Protein AF-A0A352DZ35-F1 (afdb_monomer_lite)

pLDDT: mean 76.2, std 9.81, range [49.62, 91.69]

Secondary structure (DSSP, 8-state):
-EEE--SS-EEEEEESTTGGGGHHHHHHHHHHH-SSSEEEEEE---STTSS-EEE-HHHHHHHHHHHHHHHHHHTPPPPS--HHHHTSTTTEEE----HHHHHHHHHHHHHHHHHHHHTT-

Structure (mmCIF, N/CA/C/O backbone):
data_AF-A0A352DZ35-F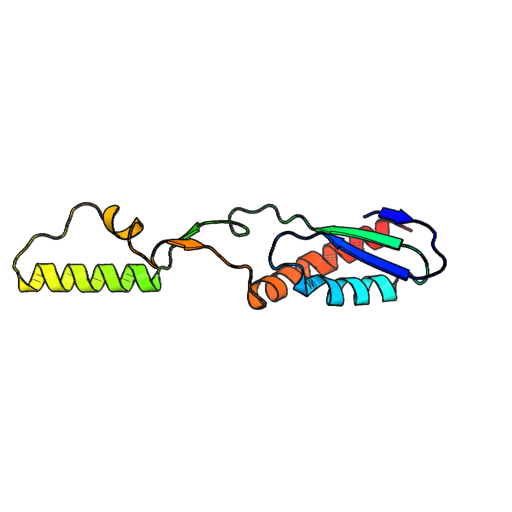1
#
_entry.id   AF-A0A352DZ35-F1
#
loop_
_atom_site.group_PDB
_atom_site.id
_atom_site.type_symbol
_atom_site.label_atom_id
_atom_site.label_alt_id
_atom_site.label_comp_id
_atom_site.label_asym_id
_atom_site.lab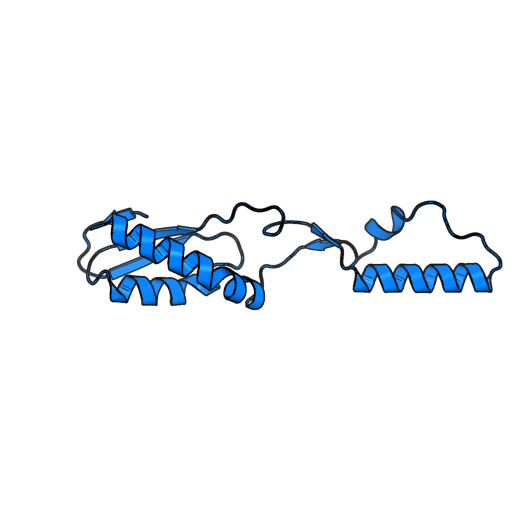el_entity_id
_atom_site.label_seq_id
_atom_site.pdbx_PDB_ins_code
_atom_site.Cartn_x
_atom_site.Cartn_y
_atom_site.Cartn_z
_atom_site.occupancy
_atom_site.B_iso_or_equiv
_atom_site.auth_seq_id
_atom_site.auth_comp_id
_atom_site.auth_asym_id
_atom_site.auth_atom_id
_atom_site.pdbx_PDB_model_num
ATOM 1 N N . LEU A 1 1 ? 7.110 9.343 -20.395 1.00 62.62 1 LEU A N 1
ATOM 2 C CA . LEU A 1 1 ? 8.462 8.743 -20.317 1.00 62.62 1 LEU A CA 1
ATOM 3 C C . LEU A 1 1 ? 9.394 9.600 -21.167 1.00 62.62 1 LEU A C 1
ATOM 5 O O . LEU A 1 1 ? 8.959 10.049 -22.219 1.00 62.62 1 LEU A O 1
ATOM 9 N N . ARG A 1 2 ? 10.603 9.927 -20.701 1.00 62.97 2 ARG A N 1
ATOM 10 C CA . ARG A 1 2 ? 11.572 10.712 -21.491 1.00 62.97 2 ARG A CA 1
ATOM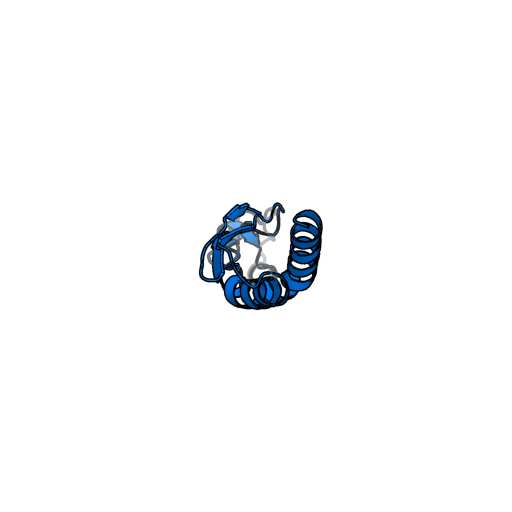 11 C C . ARG A 1 2 ? 12.831 9.886 -21.700 1.00 62.97 2 ARG A C 1
ATOM 13 O O . ARG A 1 2 ? 13.387 9.400 -20.721 1.00 62.97 2 ARG A O 1
ATOM 20 N N . CYS A 1 3 ? 13.264 9.748 -22.950 1.00 58.44 3 CYS A N 1
ATOM 21 C CA . CYS A 1 3 ? 14.505 9.075 -23.316 1.00 58.44 3 CYS A CA 1
ATOM 22 C C . CYS A 1 3 ? 15.460 10.099 -23.946 1.00 58.44 3 CYS A C 1
ATOM 24 O O . CYS A 1 3 ? 15.072 10.794 -24.882 1.00 58.44 3 CYS A O 1
ATOM 26 N N . VAL A 1 4 ? 16.684 10.230 -23.432 1.00 68.88 4 VAL A N 1
ATOM 27 C CA . VAL A 1 4 ? 17.735 11.067 -24.045 1.00 68.88 4 VAL A CA 1
ATOM 28 C C . VAL A 1 4 ? 18.951 10.220 -24.398 1.00 68.88 4 VAL A C 1
ATOM 30 O O . VAL A 1 4 ? 19.348 9.343 -23.634 1.00 68.88 4 VAL A O 1
ATOM 33 N N . ASN A 1 5 ? 19.541 10.461 -25.569 1.00 61.47 5 ASN A N 1
ATOM 34 C CA . ASN A 1 5 ? 20.637 9.654 -26.099 1.00 61.47 5 ASN A CA 1
ATOM 35 C C . ASN A 1 5 ? 21.901 9.825 -25.238 1.00 61.47 5 ASN A C 1
ATOM 37 O O . ASN A 1 5 ? 22.493 10.899 -25.182 1.00 61.47 5 ASN A O 1
ATOM 41 N N . ASN A 1 6 ? 22.287 8.768 -24.529 1.00 59.62 6 ASN A N 1
ATOM 42 C CA . ASN A 1 6 ? 23.417 8.755 -23.611 1.00 59.62 6 ASN A CA 1
ATOM 43 C C . ASN A 1 6 ? 24.209 7.459 -23.802 1.00 59.62 6 ASN A C 1
ATOM 45 O O . ASN A 1 6 ? 23.639 6.405 -24.088 1.00 59.62 6 ASN A O 1
ATOM 49 N N . ARG A 1 7 ? 25.532 7.522 -23.623 1.00 61.72 7 ARG A N 1
ATOM 50 C CA . ARG A 1 7 ? 26.448 6.398 -23.897 1.00 61.72 7 ARG A CA 1
ATOM 51 C C . ARG A 1 7 ? 26.167 5.160 -23.031 1.00 61.72 7 ARG A C 1
ATOM 53 O O . ARG A 1 7 ? 26.436 4.046 -23.472 1.00 61.72 7 ARG A O 1
ATOM 60 N N . PHE A 1 8 ? 25.613 5.355 -21.835 1.00 64.25 8 PHE A N 1
ATOM 61 C CA . PHE A 1 8 ? 25.263 4.306 -20.873 1.00 64.25 8 PHE A CA 1
ATOM 62 C C . PHE A 1 8 ? 23.773 4.380 -20.526 1.00 64.25 8 PHE A C 1
ATOM 64 O O . PHE A 1 8 ? 23.214 5.480 -20.509 1.00 64.25 8 PHE A O 1
ATOM 71 N N . LEU A 1 9 ? 23.145 3.229 -20.245 1.00 71.25 9 LEU A N 1
ATOM 72 C CA . LEU A 1 9 ? 21.761 3.186 -19.774 1.00 71.25 9 LEU A CA 1
ATOM 73 C C . LEU A 1 9 ? 21.685 3.800 -18.371 1.00 71.25 9 LEU A C 1
ATOM 75 O O . LEU A 1 9 ? 22.298 3.279 -17.443 1.00 71.25 9 LEU A O 1
ATOM 79 N N . LYS A 1 10 ? 20.950 4.902 -18.220 1.00 76.19 10 LYS A N 1
ATOM 80 C CA . LYS A 1 10 ? 20.596 5.460 -16.909 1.00 76.19 10 LYS A CA 1
ATOM 81 C C . LYS A 1 10 ? 19.087 5.401 -16.746 1.00 76.19 10 LYS A C 1
ATOM 83 O O . LYS A 1 10 ? 18.377 6.016 -17.535 1.00 76.19 10 LYS A O 1
ATOM 88 N N . PHE A 1 11 ? 18.605 4.683 -15.742 1.00 78.56 11 PHE A N 1
ATOM 89 C CA . PHE A 1 11 ? 17.194 4.675 -15.378 1.00 78.56 11 PHE A CA 1
ATOM 90 C C . PHE A 1 11 ? 17.000 5.488 -14.100 1.00 78.56 11 PHE A C 1
ATOM 92 O O . PHE A 1 11 ? 17.821 5.413 -13.191 1.00 78.56 11 PHE A O 1
ATOM 99 N N . ALA A 1 12 ? 15.953 6.304 -14.064 1.00 77.19 12 ALA A N 1
ATOM 100 C CA . ALA A 1 12 ? 15.536 7.000 -12.856 1.00 77.19 12 ALA A CA 1
ATOM 101 C C . ALA A 1 12 ? 14.014 6.933 -12.754 1.00 77.19 12 ALA A C 1
ATOM 103 O O . ALA A 1 12 ? 13.312 7.409 -13.660 1.00 77.19 12 ALA A O 1
ATOM 104 N N . LEU A 1 13 ? 13.520 6.366 -11.653 1.00 80.50 13 LEU A N 1
ATOM 105 C CA . LEU A 1 13 ? 12.100 6.332 -11.338 1.00 80.50 13 LEU A CA 1
ATOM 106 C C . LEU A 1 13 ? 11.771 7.420 -10.314 1.00 80.50 13 LEU A C 1
ATOM 108 O O . LEU A 1 13 ? 12.247 7.408 -9.185 1.00 80.50 13 LEU A O 1
ATOM 112 N N . ARG A 1 14 ? 10.892 8.349 -10.687 1.00 78.62 14 ARG A N 1
ATOM 113 C CA . ARG A 1 14 ? 10.208 9.213 -9.722 1.00 78.62 14 ARG A CA 1
ATOM 114 C C . ARG A 1 14 ? 8.853 8.612 -9.401 1.00 78.62 14 ARG A C 1
ATOM 116 O O . ARG A 1 14 ? 7.977 8.599 -10.260 1.00 78.62 14 ARG A O 1
ATOM 123 N N . ALA A 1 15 ? 8.679 8.146 -8.174 1.00 74.31 15 ALA A N 1
ATOM 124 C CA . ALA A 1 15 ? 7.406 7.652 -7.670 1.00 74.31 15 ALA A CA 1
ATOM 125 C C . ALA A 1 15 ? 7.084 8.301 -6.316 1.00 74.31 15 ALA A C 1
ATOM 127 O O . ALA A 1 15 ? 7.991 8.753 -5.618 1.00 74.31 15 ALA A O 1
ATOM 128 N N . ARG A 1 16 ? 5.797 8.366 -5.953 1.00 67.44 16 ARG A N 1
ATOM 129 C CA . ARG A 1 16 ? 5.372 8.749 -4.593 1.00 67.44 16 ARG A CA 1
ATOM 130 C C . ARG A 1 16 ? 5.808 7.696 -3.561 1.00 67.44 16 ARG A C 1
ATOM 132 O O . ARG A 1 16 ? 6.086 6.552 -3.930 1.00 67.44 16 ARG A O 1
ATOM 139 N N . ASP A 1 17 ? 5.861 8.105 -2.291 1.00 60.75 17 ASP A N 1
ATOM 140 C CA . ASP A 1 17 ? 6.401 7.317 -1.175 1.00 60.75 17 ASP A CA 1
ATOM 141 C C . ASP A 1 17 ? 5.930 5.853 -1.174 1.00 60.75 17 ASP A C 1
ATOM 143 O O . ASP A 1 17 ? 4.743 5.553 -1.284 1.00 60.75 17 ASP A O 1
ATOM 147 N N . GLY A 1 18 ? 6.905 4.942 -1.085 1.00 65.25 18 GLY A N 1
ATOM 148 C CA . GLY A 1 18 ? 6.738 3.484 -1.027 1.00 65.25 18 GLY A CA 1
ATOM 149 C C . GLY A 1 18 ? 6.661 2.738 -2.368 1.00 65.25 18 GLY A C 1
ATOM 150 O O . GLY A 1 18 ? 6.850 1.524 -2.390 1.00 65.25 18 GLY A O 1
ATOM 151 N N . PHE A 1 19 ? 6.528 3.423 -3.510 1.00 73.06 19 PHE A N 1
ATOM 152 C CA . PHE A 1 19 ? 6.678 2.786 -4.833 1.00 73.06 19 PHE A CA 1
ATOM 153 C C . PHE A 1 19 ? 8.124 2.747 -5.350 1.00 73.06 19 PHE A C 1
ATOM 155 O O . PHE A 1 19 ? 8.384 2.140 -6.389 1.00 73.06 19 PHE A O 1
ATOM 162 N N . ALA A 1 20 ? 9.080 3.331 -4.620 1.00 74.81 20 ALA A N 1
ATOM 163 C CA . ALA A 1 20 ? 10.508 3.259 -4.947 1.00 74.81 20 ALA A CA 1
ATOM 164 C C . ALA A 1 20 ? 11.025 1.807 -5.025 1.00 74.81 20 ALA A C 1
ATOM 166 O O . ALA A 1 20 ? 11.918 1.506 -5.808 1.00 74.81 20 ALA A O 1
ATOM 167 N N . VAL A 1 21 ? 10.399 0.871 -4.299 1.00 79.25 21 VAL A N 1
ATOM 168 C CA . VAL A 1 21 ? 10.712 -0.570 -4.370 1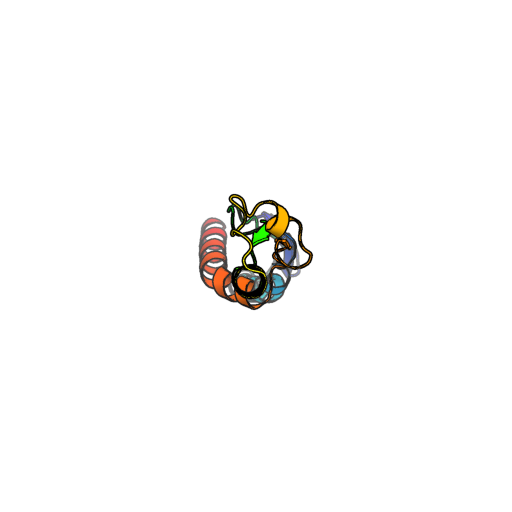.00 79.25 21 VAL A CA 1
ATOM 169 C C . VAL A 1 21 ? 10.513 -1.142 -5.785 1.00 79.25 21 VAL A C 1
ATOM 171 O O . VAL A 1 21 ? 11.163 -2.117 -6.162 1.00 79.25 21 VAL A O 1
ATOM 174 N N . LEU A 1 22 ? 9.653 -0.528 -6.606 1.00 81.50 22 LEU A N 1
ATOM 175 C CA . LEU A 1 22 ? 9.442 -0.940 -7.994 1.00 81.50 22 LEU A CA 1
ATOM 176 C C . LEU A 1 22 ? 10.546 -0.466 -8.947 1.00 81.50 22 LEU A C 1
ATOM 178 O O . LEU A 1 22 ? 10.578 -0.934 -10.084 1.00 81.50 22 LEU A O 1
ATOM 182 N N . GLU A 1 23 ? 11.456 0.413 -8.514 1.00 82.94 23 GLU A N 1
ATOM 183 C CA . GLU A 1 23 ? 12.512 0.978 -9.364 1.00 82.94 23 GLU A CA 1
ATOM 184 C C . GLU A 1 23 ? 13.404 -0.109 -9.963 1.00 82.94 23 GLU A C 1
ATOM 186 O O . GLU A 1 23 ? 13.529 -0.186 -11.183 1.00 82.94 23 GLU A O 1
ATOM 191 N N . ALA A 1 24 ? 13.923 -1.022 -9.137 1.00 83.25 24 ALA A N 1
ATOM 192 C CA . ALA A 1 24 ? 14.782 -2.112 -9.601 1.00 83.25 24 ALA A CA 1
ATOM 193 C C . ALA A 1 24 ? 14.065 -3.049 -10.594 1.00 83.25 24 ALA A C 1
ATOM 195 O O . ALA A 1 24 ? 14.659 -3.527 -11.564 1.00 83.25 24 ALA A O 1
ATOM 196 N N . ARG A 1 25 ? 12.764 -3.299 -10.383 1.00 85.69 25 ARG A N 1
ATOM 197 C CA . ARG A 1 25 ? 11.957 -4.132 -11.289 1.00 85.69 25 ARG A CA 1
ATOM 198 C C . ARG A 1 25 ? 11.685 -3.414 -12.611 1.00 85.69 25 ARG A C 1
ATOM 200 O O . ARG A 1 25 ? 11.783 -4.029 -13.671 1.00 85.69 25 ARG A O 1
ATOM 207 N N . ALA A 1 26 ? 11.368 -2.121 -12.563 1.00 84.31 26 ALA A N 1
ATOM 208 C CA . ALA A 1 26 ? 11.153 -1.296 -13.747 1.00 84.31 26 ALA A CA 1
ATOM 209 C C . ALA A 1 26 ? 12.440 -1.148 -14.570 1.00 84.31 26 ALA A C 1
ATOM 211 O O . ALA A 1 26 ? 12.401 -1.304 -15.791 1.00 84.31 26 ALA A O 1
ATOM 212 N N . GLU A 1 27 ? 13.585 -0.953 -13.915 1.00 84.44 27 GLU A N 1
ATOM 213 C CA . GLU A 1 27 ? 14.892 -0.903 -14.569 1.00 84.44 27 GLU A CA 1
ATOM 214 C C . GLU A 1 27 ? 15.189 -2.194 -15.340 1.00 84.44 27 GLU A C 1
ATOM 216 O O . GLU A 1 27 ? 15.618 -2.135 -16.494 1.00 84.44 27 GLU A O 1
ATOM 221 N N . ALA A 1 28 ? 14.914 -3.363 -14.749 1.00 84.81 28 ALA A N 1
ATOM 222 C CA . ALA A 1 28 ? 15.130 -4.651 -15.406 1.00 84.81 28 ALA A CA 1
ATOM 223 C C . ALA A 1 28 ? 14.312 -4.790 -16.705 1.00 84.81 28 ALA A C 1
ATOM 225 O O . ALA A 1 28 ? 14.839 -5.247 -17.722 1.00 84.81 28 ALA A O 1
ATOM 226 N N . VAL A 1 29 ? 13.051 -4.343 -16.696 1.00 84.25 29 VAL A N 1
ATOM 227 C CA . VAL A 1 29 ? 12.183 -4.337 -17.887 1.00 84.25 29 VAL A CA 1
ATOM 228 C C . VAL A 1 29 ? 12.713 -3.367 -18.945 1.00 84.25 29 VAL A C 1
ATOM 230 O O . VAL A 1 29 ? 12.839 -3.737 -20.114 1.00 84.25 29 VAL A O 1
ATOM 233 N N . VAL A 1 30 ? 13.081 -2.145 -18.543 1.00 82.88 30 VAL A N 1
ATOM 234 C CA . VAL A 1 30 ? 13.616 -1.125 -19.459 1.00 82.88 30 VAL A CA 1
ATOM 235 C C . VAL A 1 30 ? 14.928 -1.584 -20.084 1.00 82.88 30 VAL A C 1
ATOM 237 O O . VAL A 1 30 ? 15.092 -1.463 -21.294 1.00 82.88 30 VAL A O 1
ATOM 240 N N . ARG A 1 31 ? 15.840 -2.178 -19.309 1.00 81.69 31 ARG A N 1
ATOM 241 C CA . ARG A 1 31 ? 17.123 -2.703 -19.798 1.00 81.69 31 ARG A CA 1
ATOM 242 C C . ARG A 1 31 ? 16.957 -3.834 -20.818 1.00 81.69 31 ARG A C 1
ATOM 244 O O . ARG A 1 31 ? 17.834 -4.025 -21.660 1.00 81.69 31 ARG A O 1
ATOM 251 N N . GLY A 1 32 ? 15.841 -4.564 -20.770 1.00 79.75 32 GLY A N 1
ATOM 252 C CA . GLY A 1 32 ? 15.487 -5.561 -21.781 1.00 79.75 32 GLY A CA 1
ATOM 253 C C . GLY A 1 32 ? 15.185 -4.963 -23.161 1.00 79.75 32 GLY A C 1
ATOM 254 O O . GLY A 1 32 ? 15.443 -5.617 -24.168 1.00 79.75 32 GLY A O 1
ATOM 255 N N . ARG A 1 33 ? 14.684 -3.721 -23.221 1.00 76.19 33 ARG A N 1
ATOM 256 C CA . ARG A 1 33 ? 14.269 -3.040 -24.463 1.00 76.19 33 ARG A CA 1
ATOM 257 C C . ARG A 1 33 ? 15.248 -1.941 -24.902 1.00 76.19 33 ARG A C 1
ATOM 259 O O . ARG A 1 33 ? 15.581 -1.845 -26.077 1.00 76.19 33 ARG A O 1
ATOM 266 N N . VAL A 1 34 ? 15.766 -1.143 -23.969 1.00 75.81 34 VAL A N 1
ATOM 267 C CA . VAL A 1 34 ? 16.642 0.009 -24.228 1.00 75.81 34 VAL A CA 1
ATOM 268 C C . VAL A 1 34 ? 18.070 -0.320 -23.799 1.00 75.81 34 VAL A C 1
ATOM 270 O O . VAL A 1 34 ? 18.368 -0.448 -22.615 1.00 75.81 34 VAL A O 1
ATOM 273 N N . ARG A 1 35 ? 18.990 -0.438 -24.764 1.00 69.44 35 ARG A N 1
ATOM 274 C CA . ARG A 1 35 ? 20.406 -0.764 -24.486 1.00 69.44 35 ARG A CA 1
ATOM 275 C C . ARG A 1 35 ? 21.286 0.455 -24.192 1.00 69.44 35 ARG A C 1
ATOM 277 O O . ARG A 1 35 ? 22.362 0.294 -23.620 1.00 69.44 35 ARG A O 1
ATOM 284 N N . ARG A 1 36 ? 20.885 1.651 -24.631 1.00 68.69 36 ARG A N 1
ATOM 285 C CA . ARG A 1 36 ? 21.661 2.904 -24.543 1.00 68.69 36 ARG A CA 1
ATOM 286 C C . ARG A 1 36 ? 20.691 4.078 -24.399 1.00 68.69 36 ARG A C 1
ATOM 288 O O . ARG A 1 36 ? 19.657 4.069 -25.056 1.00 68.69 36 ARG A O 1
ATOM 295 N N . GLY A 1 37 ? 21.012 5.064 -23.562 1.00 74.38 37 GLY A N 1
ATOM 296 C CA . GLY A 1 37 ? 20.141 6.217 -23.299 1.00 74.38 37 GLY A CA 1
ATOM 297 C C . GLY A 1 37 ? 19.851 6.457 -21.819 1.00 74.38 37 GLY A C 1
ATOM 298 O O . GLY A 1 37 ? 20.084 5.607 -20.973 1.00 74.38 37 GLY A O 1
ATOM 299 N N . SER A 1 38 ? 19.338 7.629 -21.471 1.00 74.38 38 SER A N 1
ATOM 300 C CA . SER A 1 38 ? 18.799 7.896 -20.138 1.00 74.38 38 SER A CA 1
ATOM 301 C C . SER A 1 38 ? 17.280 7.892 -20.210 1.00 74.38 38 SER A C 1
ATOM 303 O O . SER A 1 38 ? 16.711 8.729 -20.906 1.00 74.38 38 SER A O 1
ATOM 305 N N . VAL A 1 39 ? 16.640 6.986 -19.472 1.00 79.00 39 VAL A N 1
ATOM 306 C CA . VAL A 1 39 ? 15.186 6.862 -19.356 1.00 79.00 39 VAL A CA 1
ATOM 307 C C . VAL A 1 39 ? 14.740 7.436 -18.016 1.00 79.00 39 VAL A C 1
ATOM 309 O O . VAL A 1 39 ? 15.094 6.927 -16.955 1.00 79.00 39 VAL A O 1
ATOM 312 N N . GLN A 1 40 ? 13.947 8.501 -18.071 1.00 79.62 40 GLN A N 1
ATOM 313 C CA . GLN A 1 40 ? 13.251 9.047 -16.911 1.00 79.62 40 GLN A CA 1
ATOM 314 C C . GLN A 1 40 ? 11.783 8.625 -16.949 1.00 79.62 40 GLN A C 1
ATOM 316 O O . GLN A 1 40 ? 11.051 8.933 -17.903 1.00 79.62 40 GLN A O 1
ATOM 321 N N . MET A 1 41 ? 11.360 7.933 -15.893 1.00 81.06 41 MET A N 1
ATOM 322 C CA . MET A 1 41 ? 9.984 7.510 -15.675 1.00 81.06 41 MET A CA 1
ATOM 323 C C . MET A 1 41 ? 9.423 8.237 -14.456 1.00 81.06 41 MET A C 1
ATOM 325 O O . MET A 1 41 ? 10.018 8.212 -13.383 1.00 81.06 41 MET A O 1
ATOM 329 N N . THR A 1 42 ? 8.260 8.856 -14.621 1.00 80.94 42 THR A N 1
ATOM 330 C CA . THR A 1 42 ? 7.460 9.350 -13.500 1.00 80.94 42 THR A CA 1
ATOM 331 C C . THR A 1 42 ? 6.254 8.436 -13.368 1.00 80.94 42 THR A C 1
ATOM 333 O O . THR A 1 42 ? 5.553 8.204 -14.353 1.00 80.94 42 THR A O 1
ATOM 336 N N . LEU A 1 43 ? 6.048 7.890 -12.176 1.00 77.12 43 LEU A N 1
ATOM 337 C CA . LEU A 1 43 ? 4.951 7.000 -11.845 1.00 77.12 43 LEU A CA 1
ATOM 338 C C . LEU A 1 43 ? 4.021 7.717 -10.870 1.00 77.12 43 LEU A C 1
ATOM 340 O O . LEU A 1 43 ? 4.346 7.927 -9.701 1.00 77.12 43 LEU A O 1
ATOM 344 N N . GLU A 1 44 ? 2.861 8.099 -11.386 1.00 72.38 44 GLU A N 1
ATOM 345 C CA . GLU A 1 44 ? 1.799 8.742 -10.627 1.00 72.38 44 GLU A CA 1
ATOM 346 C C . GLU A 1 44 ? 0.631 7.771 -10.509 1.00 72.38 44 GLU A C 1
ATOM 348 O O . GLU A 1 44 ? 0.065 7.326 -11.505 1.00 72.38 44 GLU A O 1
ATOM 353 N N . PHE A 1 45 ? 0.283 7.430 -9.273 1.00 68.94 45 PHE A N 1
ATOM 354 C CA . PHE A 1 45 ? -0.924 6.679 -8.975 1.00 68.94 45 PHE A CA 1
ATOM 355 C C . PHE A 1 45 ? -2.014 7.650 -8.532 1.00 68.94 45 PHE A C 1
ATOM 357 O O . PHE A 1 45 ? -1.898 8.299 -7.492 1.00 68.94 45 PHE A O 1
ATOM 364 N N . THR A 1 46 ? -3.083 7.737 -9.316 1.00 61.66 46 THR A N 1
ATOM 365 C CA . THR A 1 46 ? -4.270 8.530 -8.991 1.00 61.66 46 THR A CA 1
ATOM 366 C C . THR A 1 46 ? -5.374 7.580 -8.532 1.00 61.66 46 THR A C 1
ATOM 368 O O . THR A 1 46 ? -5.914 6.812 -9.323 1.00 61.66 46 THR A O 1
ATOM 371 N N . GLY A 1 47 ? -5.688 7.587 -7.237 1.00 57.56 47 GLY A N 1
ATOM 372 C CA . GLY A 1 47 ? -6.758 6.774 -6.661 1.00 57.56 47 GLY A CA 1
ATOM 373 C C . GLY A 1 47 ? -6.952 7.070 -5.175 1.00 57.56 47 GLY A C 1
ATOM 374 O O . GLY A 1 47 ? -5.987 7.363 -4.470 1.00 57.56 47 GLY A O 1
ATOM 375 N N . ALA A 1 48 ? -8.194 6.982 -4.691 1.00 49.62 48 ALA A N 1
ATOM 376 C CA . ALA A 1 48 ? -8.537 7.234 -3.285 1.00 49.62 48 ALA A CA 1
ATOM 377 C C . ALA A 1 48 ? -7.806 6.294 -2.300 1.00 49.62 48 ALA A C 1
ATOM 379 O O . ALA A 1 48 ? -7.645 6.624 -1.131 1.00 49.62 48 ALA A O 1
ATOM 380 N N . ASP A 1 49 ? -7.322 5.146 -2.785 1.00 53.84 49 ASP A N 1
ATOM 381 C CA . ASP A 1 49 ? -6.722 4.079 -1.976 1.00 53.84 49 ASP A CA 1
ATOM 382 C C . ASP A 1 49 ? -5.180 4.158 -1.870 1.00 53.84 49 ASP A C 1
ATOM 384 O O . ASP A 1 49 ? -4.540 3.300 -1.258 1.00 53.84 49 ASP A O 1
ATOM 388 N N . VAL A 1 50 ? -4.568 5.179 -2.484 1.00 54.03 50 VAL A N 1
ATOM 389 C CA . VAL A 1 50 ? -3.102 5.297 -2.637 1.00 54.03 50 VAL A CA 1
ATOM 390 C C . VAL A 1 50 ? -2.484 6.312 -1.666 1.00 54.03 50 VAL A C 1
ATOM 392 O O . VAL A 1 50 ? -1.289 6.288 -1.404 1.00 54.03 50 VAL A O 1
ATOM 395 N N . ALA A 1 51 ? -3.290 7.202 -1.099 1.00 54.06 51 ALA A N 1
ATOM 396 C CA . ALA A 1 51 ? -2.869 8.135 -0.060 1.00 54.06 51 ALA A CA 1
ATOM 397 C C . ALA A 1 51 ? -4.117 8.536 0.722 1.00 54.06 51 ALA A C 1
ATOM 399 O O . ALA A 1 51 ? -4.723 9.575 0.473 1.00 54.06 51 ALA A O 1
ATOM 400 N N . GLY A 1 52 ? -4.568 7.646 1.597 1.00 57.78 52 GLY A N 1
ATOM 401 C CA . GLY A 1 52 ? -5.792 7.848 2.351 1.00 57.78 52 GLY A CA 1
ATOM 402 C C . GLY A 1 52 ? -5.610 7.364 3.772 1.00 57.78 52 GLY A C 1
ATOM 403 O O . GLY A 1 52 ? -5.154 6.240 3.990 1.00 57.78 52 GLY A O 1
ATOM 404 N N . ARG A 1 53 ? -5.987 8.216 4.730 1.00 58.62 53 ARG A N 1
ATOM 405 C CA . ARG A 1 53 ? -6.351 7.774 6.077 1.00 58.62 53 ARG A CA 1
ATOM 406 C C . ARG A 1 53 ? -7.310 6.599 5.920 1.00 58.62 53 ARG A C 1
ATOM 408 O O . ARG A 1 53 ? -8.391 6.763 5.357 1.00 58.62 53 ARG A O 1
ATOM 415 N N . ARG A 1 54 ? -6.892 5.420 6.365 1.00 71.25 54 ARG A N 1
ATOM 416 C CA . ARG A 1 54 ? -7.729 4.226 6.367 1.00 71.25 54 ARG A CA 1
ATOM 417 C C . ARG A 1 54 ? -8.178 3.965 7.794 1.00 71.25 54 ARG A C 1
ATOM 419 O O . ARG A 1 54 ? -7.428 4.200 8.737 1.00 71.25 54 ARG A O 1
ATOM 426 N N . LEU A 1 55 ? -9.405 3.482 7.934 1.00 72.75 55 LEU A N 1
ATOM 427 C CA . LEU A 1 55 ? -9.875 2.956 9.203 1.00 72.75 55 LEU A CA 1
ATOM 428 C C . LEU A 1 55 ? -9.345 1.535 9.375 1.00 72.75 55 LEU A C 1
ATOM 430 O O . LEU A 1 55 ? -9.544 0.687 8.497 1.00 72.75 55 LEU A O 1
ATOM 434 N N . ASP A 1 56 ? -8.674 1.281 10.492 1.00 81.31 56 ASP A N 1
ATOM 435 C CA . ASP A 1 56 ? -8.392 -0.081 10.920 1.00 81.31 56 ASP A CA 1
ATOM 436 C C . ASP A 1 56 ? -9.687 -0.693 11.468 1.00 81.31 56 ASP A C 1
ATOM 438 O O . ASP A 1 56 ? -10.103 -0.440 12.599 1.00 81.31 56 ASP A O 1
ATOM 442 N N . SER A 1 57 ? -10.366 -1.472 10.626 1.00 80.75 57 SER A N 1
ATOM 443 C CA . SER A 1 57 ? -11.636 -2.113 10.971 1.00 80.75 57 SER A CA 1
ATOM 444 C C . SER A 1 57 ? -11.498 -3.143 12.092 1.00 80.75 57 SER A C 1
ATOM 446 O O . SER A 1 57 ? -12.461 -3.349 12.825 1.00 80.75 57 SER A O 1
ATOM 448 N N . ALA A 1 58 ? -10.331 -3.781 12.237 1.00 82.81 58 ALA A N 1
ATOM 449 C CA . ALA A 1 58 ? -10.099 -4.754 13.299 1.00 82.81 58 ALA A CA 1
ATOM 450 C C . ALA A 1 58 ? -9.959 -4.040 14.647 1.00 82.81 58 ALA A C 1
ATOM 452 O O . ALA A 1 58 ? -10.625 -4.406 15.614 1.00 82.81 58 ALA A O 1
ATOM 453 N N . GLN A 1 59 ? -9.168 -2.965 14.682 1.00 83.31 59 GLN A N 1
ATOM 454 C CA . GLN A 1 59 ? -9.016 -2.138 15.875 1.00 83.31 59 GLN A CA 1
ATOM 455 C C . GLN A 1 59 ? -10.333 -1.444 16.258 1.00 83.31 59 GLN A C 1
ATOM 457 O O . GLN A 1 59 ? -10.693 -1.402 17.433 1.00 83.31 59 GLN A O 1
ATOM 462 N N . LEU A 1 60 ? -11.074 -0.922 15.275 1.00 85.06 60 LEU A N 1
ATOM 463 C CA . LEU A 1 60 ? -12.388 -0.320 15.501 1.00 85.06 60 LEU A CA 1
ATOM 464 C C . LEU A 1 60 ? -13.396 -1.339 16.052 1.00 85.06 60 LEU A C 1
ATOM 466 O O . LEU A 1 60 ? -14.147 -1.007 16.965 1.00 85.06 60 LEU A O 1
ATOM 470 N N . GLY A 1 61 ? -13.390 -2.569 15.528 1.00 85.50 61 GLY A N 1
ATOM 471 C CA . GLY A 1 61 ? -14.218 -3.665 16.031 1.00 85.50 61 GLY A CA 1
ATOM 472 C C . GLY A 1 61 ? -13.918 -3.988 17.493 1.00 85.50 61 GLY A C 1
ATOM 473 O O . GLY A 1 61 ? -14.833 -4.019 18.306 1.00 85.50 61 GLY A O 1
ATOM 474 N N . ALA A 1 62 ? -12.638 -4.097 17.859 1.00 87.75 62 ALA A N 1
ATOM 475 C CA . ALA A 1 62 ? -12.242 -4.331 19.248 1.00 87.75 62 ALA A CA 1
ATOM 476 C C . ALA A 1 62 ? -12.749 -3.231 20.202 1.00 87.75 62 ALA A C 1
ATOM 478 O O . ALA A 1 62 ? -13.266 -3.532 21.275 1.00 87.75 62 ALA A O 1
ATOM 479 N N . TYR A 1 63 ? -12.665 -1.957 19.797 1.00 86.38 63 TYR A N 1
ATOM 480 C CA . TYR A 1 63 ? -13.198 -0.852 20.600 1.00 86.38 63 TYR A CA 1
ATOM 481 C C . TYR A 1 63 ? -14.721 -0.900 20.752 1.00 86.38 63 TYR A C 1
ATOM 483 O O . TYR A 1 63 ? -15.237 -0.583 21.823 1.00 86.38 63 TYR A O 1
ATOM 491 N N . LEU A 1 64 ? -15.439 -1.273 19.692 1.00 87.81 64 LEU A N 1
ATOM 492 C CA . LEU A 1 64 ? -16.891 -1.440 19.726 1.00 87.81 64 LEU A CA 1
ATOM 493 C C . LEU A 1 64 ? -17.304 -2.575 20.669 1.00 87.81 64 LEU A C 1
ATOM 495 O O . LEU A 1 64 ? -18.181 -2.371 21.507 1.00 87.81 64 LEU A O 1
ATOM 499 N N . ASP A 1 65 ? -16.627 -3.719 20.588 1.00 89.62 65 ASP A N 1
ATOM 500 C CA . ASP A 1 65 ? -16.890 -4.882 21.440 1.00 89.62 65 ASP A CA 1
ATOM 501 C C . ASP A 1 65 ? -16.629 -4.568 22.923 1.00 89.62 65 ASP A C 1
ATOM 503 O O . ASP A 1 65 ? -17.401 -4.953 23.808 1.00 89.62 65 ASP A O 1
ATOM 507 N N . ASP A 1 66 ? -15.547 -3.844 23.219 1.00 88.69 66 ASP A N 1
ATOM 508 C CA . ASP A 1 66 ? -15.216 -3.441 24.587 1.00 88.69 66 ASP A CA 1
ATOM 509 C C . ASP A 1 66 ? -16.203 -2.402 25.137 1.00 88.69 66 ASP A C 1
ATOM 511 O O . ASP A 1 66 ? -16.572 -2.459 26.314 1.00 88.69 66 ASP A O 1
ATOM 515 N N . LEU A 1 67 ? -16.683 -1.488 24.290 1.00 87.50 67 LEU A N 1
ATOM 516 C CA . LEU A 1 67 ? -17.707 -0.507 24.645 1.00 87.50 67 LEU A CA 1
ATOM 517 C C . LEU A 1 67 ? -19.050 -1.178 24.950 1.00 87.50 67 LEU A C 1
ATOM 519 O O . LEU A 1 67 ? -19.675 -0.869 25.966 1.00 87.50 67 LEU A O 1
ATOM 523 N N . GLU A 1 68 ? -19.476 -2.123 24.109 1.00 88.81 68 GLU A N 1
ATOM 524 C CA . GLU A 1 68 ? -20.696 -2.900 24.328 1.00 88.81 68 GLU A CA 1
ATOM 525 C C . GLU A 1 68 ? -20.614 -3.688 25.640 1.00 88.81 68 GLU A C 1
ATOM 527 O O . GLU A 1 68 ? -21.522 -3.617 26.475 1.00 88.81 68 GLU A O 1
ATOM 532 N N . ARG A 1 69 ? -19.481 -4.360 25.882 1.00 90.31 69 ARG A N 1
ATOM 533 C CA . ARG A 1 69 ? -19.237 -5.100 27.126 1.00 90.31 69 ARG A CA 1
ATOM 534 C C . ARG A 1 69 ? -19.270 -4.184 28.350 1.00 90.31 69 ARG A C 1
ATOM 536 O O . ARG A 1 69 ? -19.863 -4.549 29.367 1.00 90.31 69 ARG A O 1
ATOM 543 N N . PHE A 1 70 ? -18.665 -3.000 28.267 1.00 88.81 70 PHE A N 1
ATOM 544 C CA . PHE A 1 70 ? -18.656 -2.021 29.354 1.00 88.81 70 PHE A CA 1
ATOM 545 C C . PHE A 1 70 ? -20.066 -1.510 29.679 1.00 88.81 70 PHE A C 1
ATOM 547 O O . PHE A 1 70 ? -20.462 -1.482 30.848 1.00 88.81 70 PHE A O 1
ATOM 554 N N . CYS A 1 71 ? -20.845 -1.153 28.655 1.00 90.06 71 CYS A N 1
ATOM 555 C CA . CYS A 1 71 ? -22.221 -0.696 28.819 1.00 90.06 71 CYS A CA 1
ATOM 556 C C . CYS A 1 71 ? -23.111 -1.788 29.428 1.00 90.06 71 CYS A C 1
ATOM 558 O O . CYS A 1 71 ? -23.813 -1.524 30.408 1.00 90.06 71 CYS A O 1
ATOM 560 N N . ALA A 1 72 ? -23.009 -3.026 28.934 1.00 90.31 72 ALA A N 1
ATOM 561 C CA . ALA A 1 72 ? -23.760 -4.167 29.453 1.00 90.31 72 ALA A CA 1
ATOM 562 C C . ALA A 1 72 ? -23.457 -4.447 30.936 1.00 90.31 72 ALA A C 1
ATOM 564 O O . ALA A 1 72 ? -24.374 -4.649 31.729 1.00 90.31 72 ALA A O 1
ATOM 565 N N . GLN A 1 73 ? -22.183 -4.394 31.341 1.00 91.69 73 GLN A N 1
ATOM 566 C CA . GLN A 1 73 ? -21.776 -4.612 32.737 1.00 91.69 73 GLN A CA 1
ATOM 567 C C . GLN A 1 73 ? -22.272 -3.525 33.696 1.00 91.69 73 GLN A C 1
ATOM 569 O O . GLN A 1 73 ? -22.448 -3.781 34.887 1.00 91.69 73 GLN A O 1
ATOM 574 N N . ARG A 1 74 ? -22.455 -2.299 33.202 1.00 89.12 74 ARG A N 1
ATOM 575 C CA . ARG A 1 74 ? -22.839 -1.136 34.013 1.00 89.12 74 ARG A CA 1
ATOM 576 C C . ARG A 1 74 ? -24.317 -0.770 33.892 1.00 89.12 74 ARG A C 1
ATOM 578 O O . ARG A 1 74 ? -24.743 0.172 34.553 1.00 89.12 74 ARG A O 1
ATOM 585 N N . GLY A 1 75 ? -25.084 -1.489 33.068 1.00 88.06 75 GLY A N 1
ATOM 586 C CA . GLY A 1 75 ? -26.475 -1.148 32.763 1.00 88.06 75 GLY A CA 1
ATOM 587 C C . GLY A 1 75 ? -26.614 0.217 32.081 1.00 88.06 75 GLY A C 1
ATOM 588 O O . GLY A 1 75 ? -27.625 0.893 32.258 1.00 88.06 75 GLY A O 1
ATOM 589 N N . LEU A 1 76 ? -25.582 0.652 31.353 1.00 87.25 76 LEU A N 1
ATOM 590 C CA . LEU A 1 76 ? -25.575 1.921 30.634 1.00 87.25 76 LEU A CA 1
ATOM 591 C C . LEU A 1 76 ? -26.081 1.712 29.201 1.00 87.25 76 LEU A C 1
ATOM 593 O O . LEU A 1 76 ? -25.814 0.668 28.604 1.00 87.25 76 LEU A O 1
ATOM 597 N N . PRO A 1 77 ? -26.779 2.697 28.616 1.00 84.00 77 PRO A N 1
ATOM 598 C CA . PRO A 1 77 ? -27.119 2.651 27.203 1.00 84.00 77 PRO A CA 1
ATOM 599 C C . PRO A 1 77 ? -25.855 2.739 26.334 1.00 84.00 77 PRO A C 1
ATOM 601 O O . PRO A 1 77 ? -24.878 3.400 26.694 1.00 84.00 77 PRO A O 1
ATOM 604 N N . LEU A 1 78 ? -25.884 2.089 25.169 1.00 82.75 78 LEU A N 1
ATOM 605 C CA . LEU A 1 78 ? -24.874 2.291 24.129 1.00 82.75 78 LEU A CA 1
ATOM 606 C C . LEU A 1 78 ? -24.936 3.744 23.621 1.00 82.75 78 LEU A C 1
ATOM 608 O O . LEU A 1 78 ? -26.034 4.294 23.477 1.00 82.75 78 LEU A O 1
ATOM 612 N N . PRO A 1 79 ? -23.791 4.386 23.342 1.00 79.81 79 PRO A N 1
ATOM 613 C CA . PRO A 1 79 ? -23.785 5.728 22.779 1.00 79.81 79 PRO A CA 1
ATOM 614 C C . PRO A 1 79 ? -24.388 5.740 21.368 1.00 79.81 79 PRO A C 1
ATOM 616 O O . PRO A 1 79 ? -24.167 4.834 20.568 1.00 79.81 79 PRO A O 1
ATOM 619 N N . ALA A 1 80 ? -25.147 6.796 21.062 1.00 74.06 80 ALA A N 1
ATOM 620 C CA . ALA A 1 80 ? -25.844 6.955 19.782 1.00 74.06 80 ALA A CA 1
ATOM 621 C C . ALA A 1 80 ? -24.905 7.286 18.608 1.00 74.06 80 ALA A C 1
ATOM 623 O O . ALA A 1 80 ? -25.293 7.131 17.452 1.00 74.06 80 ALA A O 1
ATOM 624 N N . THR A 1 81 ? -23.687 7.748 18.898 1.00 78.81 81 THR A N 1
ATOM 625 C CA . THR A 1 81 ? -22.665 8.039 17.895 1.00 78.81 81 THR A CA 1
ATOM 626 C C . THR A 1 81 ? -21.316 7.464 18.303 1.00 78.81 81 THR A C 1
ATOM 628 O O . THR A 1 81 ? -20.971 7.387 19.483 1.00 78.81 81 THR A O 1
ATOM 631 N N . THR A 1 82 ? -20.539 7.069 17.299 1.00 75.81 82 THR A N 1
ATOM 632 C CA . THR A 1 82 ? -19.210 6.465 17.457 1.00 75.81 82 THR A CA 1
ATOM 633 C C . THR A 1 82 ? -18.086 7.352 16.927 1.00 75.81 82 THR A C 1
ATOM 635 O O . THR A 1 82 ? -16.945 6.909 16.821 1.00 75.81 82 THR A O 1
ATOM 638 N N . ASP A 1 83 ? -18.375 8.628 16.658 1.00 78.19 83 ASP A N 1
ATOM 639 C CA . ASP A 1 83 ? -17.407 9.607 16.144 1.00 78.19 83 ASP A CA 1
ATOM 640 C C . ASP A 1 83 ? -16.182 9.751 17.059 1.00 78.19 83 ASP A C 1
ATOM 642 O O . ASP A 1 83 ? -15.057 9.905 16.587 1.00 78.19 83 ASP A O 1
ATOM 646 N N . ALA A 1 84 ? -16.382 9.624 18.376 1.00 79.38 84 ALA A N 1
ATOM 647 C CA . ALA A 1 84 ? -15.304 9.659 19.361 1.00 79.38 84 ALA A CA 1
ATOM 648 C C . ALA A 1 84 ? -14.291 8.511 19.184 1.00 79.38 84 ALA A C 1
ATOM 650 O O . ALA A 1 84 ? -13.118 8.687 19.511 1.00 79.38 84 ALA A O 1
ATOM 651 N N . LEU A 1 85 ? -14.706 7.365 18.621 1.00 78.50 85 LEU A N 1
ATOM 652 C CA . LEU A 1 85 ? -13.801 6.247 18.338 1.00 78.50 85 LEU A CA 1
ATOM 653 C C . LEU A 1 85 ? -12.854 6.557 17.175 1.00 78.50 85 LEU A C 1
ATOM 655 O O . LEU A 1 85 ? -11.724 6.082 17.171 1.00 78.50 85 LEU A O 1
ATOM 659 N N . LEU A 1 86 ? -13.264 7.397 16.218 1.00 76.50 86 LEU A N 1
ATOM 660 C CA . LEU A 1 86 ? -12.410 7.797 15.093 1.00 76.50 86 LEU A CA 1
ATOM 661 C C . LEU A 1 86 ? -11.210 8.646 15.540 1.00 76.50 86 LEU A C 1
ATOM 663 O O . LEU A 1 86 ? -10.211 8.721 14.829 1.00 76.50 86 LEU A O 1
ATOM 667 N N . GLY A 1 87 ? -11.297 9.282 16.712 1.00 75.31 87 GLY A N 1
ATOM 668 C CA . GLY A 1 87 ? -10.200 10.040 17.314 1.00 75.31 87 GLY A CA 1
ATOM 669 C C . GLY A 1 87 ? -9.205 9.188 18.105 1.00 75.31 87 GLY A C 1
ATOM 670 O O . GLY A 1 87 ? -8.194 9.721 18.563 1.00 75.31 87 GLY A O 1
ATOM 671 N N . LEU A 1 88 ? -9.472 7.891 18.296 1.00 77.44 88 LEU A N 1
ATOM 672 C CA . LEU A 1 88 ? -8.618 7.031 19.109 1.00 77.44 88 LEU A CA 1
ATOM 673 C C . LEU A 1 88 ? -7.323 6.654 18.374 1.00 77.44 88 LEU A C 1
ATOM 675 O O . LEU A 1 88 ? -7.341 6.385 17.164 1.00 77.44 88 LEU A O 1
ATOM 679 N N . PRO A 1 89 ? -6.189 6.587 19.099 1.00 73.69 89 PRO A N 1
ATOM 680 C CA . PRO A 1 89 ? -4.932 6.143 18.518 1.00 73.69 89 PRO A CA 1
ATOM 681 C C . PRO A 1 89 ? -5.093 4.723 17.959 1.00 73.69 89 PRO A C 1
AT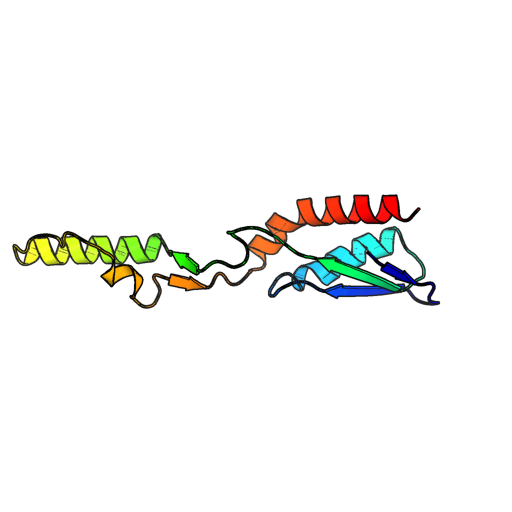OM 683 O O . PRO A 1 89 ? -5.617 3.830 18.626 1.00 73.69 89 PRO A O 1
ATOM 686 N N . GLY A 1 90 ? -4.662 4.532 16.712 1.00 72.62 90 GLY A N 1
ATOM 687 C CA . GLY A 1 90 ? -4.735 3.251 16.005 1.00 72.62 90 GLY A CA 1
ATOM 688 C C . GLY A 1 90 ? -6.016 3.009 15.200 1.00 72.62 90 GLY A C 1
ATOM 689 O O . GLY A 1 90 ? -6.034 2.078 14.407 1.00 72.62 90 GLY A O 1
ATOM 690 N N . VAL A 1 91 ? -7.063 3.837 15.330 1.00 75.25 91 VAL A N 1
ATOM 691 C CA . VAL A 1 91 ? -8.287 3.691 14.511 1.00 75.25 91 VAL A CA 1
ATOM 692 C C . VAL A 1 91 ? -8.106 4.312 13.132 1.00 75.25 91 VAL A C 1
ATOM 694 O O . VAL A 1 91 ? -8.467 3.713 12.121 1.00 75.25 91 VAL A O 1
ATOM 697 N N . VAL A 1 92 ? -7.512 5.502 13.082 1.00 74.62 92 VAL A N 1
ATOM 698 C CA . VAL A 1 92 ? -7.114 6.152 11.834 1.00 74.62 92 VAL A CA 1
ATOM 699 C C . VAL A 1 92 ? -5.645 5.856 11.602 1.00 74.62 92 VAL A C 1
ATOM 701 O O . VAL A 1 92 ? -4.775 6.406 12.276 1.00 74.62 92 VAL A O 1
ATOM 704 N N . VAL A 1 93 ? -5.373 4.988 10.635 1.00 72.50 93 VAL A N 1
ATOM 705 C CA . VAL A 1 93 ? -4.013 4.638 10.238 1.00 72.50 93 VAL A CA 1
ATOM 706 C C . VAL A 1 93 ? -3.656 5.337 8.934 1.00 72.50 93 VAL A C 1
ATOM 708 O O . VAL A 1 93 ? -4.438 5.377 7.976 1.00 72.50 93 VAL A O 1
ATOM 711 N N . GLU A 1 94 ? -2.454 5.904 8.889 1.00 66.38 94 GLU A N 1
ATOM 712 C CA . GLU A 1 94 ? -1.857 6.294 7.620 1.00 66.38 94 GLU A CA 1
ATOM 713 C C . GLU A 1 94 ? -1.434 5.026 6.892 1.00 66.38 94 GLU A C 1
ATOM 715 O O . GLU A 1 94 ? -0.665 4.210 7.406 1.00 66.38 94 GLU A O 1
ATOM 720 N N . ARG A 1 95 ? -1.969 4.831 5.686 1.00 63.59 95 ARG A N 1
ATOM 721 C CA . ARG A 1 95 ? -1.519 3.742 4.833 1.00 63.59 95 ARG A CA 1
ATOM 722 C C . ARG A 1 95 ? -0.092 4.043 4.388 1.00 63.59 95 ARG A C 1
ATOM 724 O O . ARG A 1 95 ? 0.125 4.829 3.471 1.00 63.59 95 ARG A O 1
ATOM 731 N N . VAL A 1 96 ? 0.860 3.358 5.004 1.00 61.66 96 VAL A N 1
ATOM 732 C CA . VAL A 1 96 ? 2.197 3.205 4.439 1.00 61.66 96 VAL A CA 1
ATOM 733 C C . VAL A 1 96 ? 2.069 2.246 3.259 1.00 61.66 96 VAL A C 1
ATOM 735 O O . VAL A 1 96 ? 1.528 1.147 3.396 1.00 61.66 96 VAL A O 1
ATOM 738 N N . ILE A 1 97 ? 2.507 2.678 2.078 1.00 63.34 97 ILE A N 1
ATOM 739 C CA . ILE A 1 97 ? 2.622 1.795 0.918 1.00 63.34 97 ILE A CA 1
ATOM 740 C C . ILE A 1 97 ? 3.685 0.742 1.269 1.00 63.34 97 ILE A C 1
ATOM 742 O O . ILE A 1 97 ? 4.865 1.065 1.404 1.00 63.34 97 ILE A O 1
ATOM 746 N N . ASP A 1 98 ? 3.256 -0.503 1.464 1.00 66.06 98 ASP A N 1
ATOM 747 C CA . ASP A 1 98 ? 4.122 -1.632 1.790 1.00 66.06 98 ASP A CA 1
ATOM 748 C C . ASP A 1 98 ? 4.511 -2.433 0.533 1.00 66.06 98 ASP A C 1
ATOM 750 O O . ASP A 1 98 ? 3.982 -2.231 -0.567 1.00 66.06 98 ASP A O 1
ATOM 754 N N . GLY A 1 99 ? 5.436 -3.386 0.694 1.00 66.56 99 GLY A N 1
ATOM 755 C CA . GLY A 1 99 ? 5.850 -4.274 -0.397 1.00 66.56 99 GLY A CA 1
ATOM 756 C C . GLY A 1 99 ? 4.683 -5.064 -1.006 1.00 66.56 99 GLY A C 1
ATOM 757 O O . GLY A 1 99 ? 4.659 -5.269 -2.217 1.00 66.56 99 GLY A O 1
ATOM 758 N N . SER A 1 100 ? 3.666 -5.418 -0.205 1.00 72.19 100 SER A N 1
ATOM 759 C CA . SER A 1 100 ? 2.494 -6.168 -0.679 1.00 72.19 100 SER A CA 1
ATOM 760 C C . SER A 1 100 ? 1.643 -5.363 -1.664 1.00 72.19 100 SER A C 1
ATOM 762 O O . SER A 1 100 ? 1.137 -5.901 -2.651 1.00 72.19 100 SER A O 1
ATOM 764 N N . LEU A 1 101 ? 1.478 -4.061 -1.423 1.00 74.38 101 LEU A N 1
ATOM 765 C CA . LEU A 1 101 ? 0.749 -3.173 -2.315 1.00 74.38 101 LEU A CA 1
ATOM 766 C C . LEU A 1 101 ? 1.548 -2.886 -3.587 1.00 74.38 101 LEU A C 1
ATOM 768 O O . LEU A 1 101 ? 0.967 -2.894 -4.672 1.00 74.38 101 LEU A O 1
ATOM 772 N N . ALA A 1 102 ? 2.865 -2.702 -3.470 1.00 75.31 102 ALA A N 1
ATOM 773 C CA . ALA A 1 102 ? 3.750 -2.581 -4.626 1.00 75.31 102 ALA A CA 1
ATOM 774 C C . ALA A 1 102 ? 3.676 -3.833 -5.523 1.00 75.31 102 ALA A C 1
ATOM 776 O O . ALA A 1 102 ? 3.551 -3.713 -6.744 1.00 75.31 102 ALA A O 1
ATOM 777 N N . ASP A 1 103 ? 3.657 -5.028 -4.928 1.00 80.69 103 ASP A N 1
ATOM 778 C CA . ASP A 1 103 ? 3.501 -6.295 -5.648 1.00 80.69 103 ASP A CA 1
ATOM 779 C C . ASP A 1 103 ? 2.151 -6.395 -6.367 1.00 80.69 103 ASP A C 1
ATOM 781 O O . ASP A 1 103 ? 2.109 -6.760 -7.543 1.00 80.69 103 ASP A O 1
ATOM 785 N N . ARG A 1 104 ? 1.049 -6.008 -5.711 1.00 80.69 104 ARG A N 1
ATOM 786 C CA . ARG A 1 104 ? -0.284 -5.969 -6.343 1.00 80.69 104 ARG A CA 1
ATOM 787 C C . ARG A 1 104 ? -0.375 -4.943 -7.473 1.00 80.69 104 ARG A C 1
ATOM 789 O O . ARG A 1 104 ? -1.102 -5.161 -8.438 1.00 80.69 104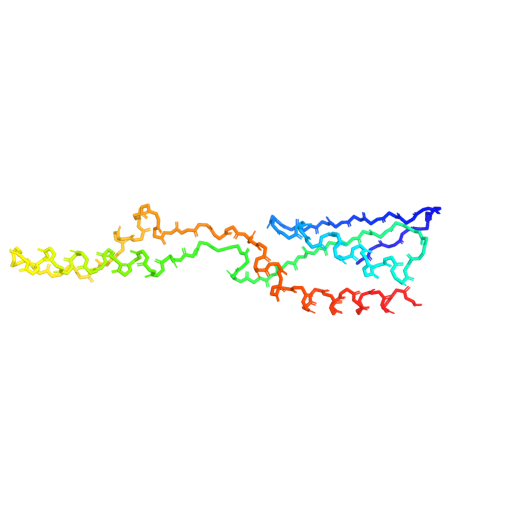 ARG A O 1
ATOM 796 N N . ALA A 1 105 ? 0.345 -3.830 -7.363 1.00 79.50 105 ALA A N 1
ATOM 797 C CA . ALA A 1 105 ? 0.366 -2.773 -8.367 1.00 79.50 105 ALA A CA 1
ATOM 798 C C . ALA A 1 105 ? 1.233 -3.127 -9.591 1.00 79.50 105 ALA A C 1
ATOM 800 O O . ALA A 1 105 ? 0.967 -2.656 -10.700 1.00 79.50 105 ALA A O 1
ATOM 801 N N . TRP A 1 106 ? 2.252 -3.975 -9.416 1.00 85.88 106 TRP A N 1
ATOM 802 C CA . TRP A 1 106 ? 3.244 -4.292 -10.446 1.00 85.88 106 TRP A CA 1
ATOM 803 C C . TRP A 1 106 ? 2.673 -4.783 -11.792 1.00 85.88 106 TRP A C 1
ATOM 805 O O . TRP A 1 106 ? 3.150 -4.314 -12.828 1.00 85.88 106 TRP A O 1
ATOM 815 N N . PRO A 1 107 ? 1.653 -5.660 -11.862 1.00 85.75 107 PRO A N 1
ATOM 816 C CA . PRO A 1 107 ? 1.082 -6.089 -13.142 1.00 85.75 107 PRO A CA 1
ATOM 817 C C . PRO A 1 107 ? 0.525 -4.927 -13.976 1.00 85.75 107 PRO A C 1
ATOM 819 O O . PRO A 1 107 ? 0.697 -4.887 -15.193 1.00 85.75 107 PRO A O 1
ATOM 822 N N . VAL A 1 108 ? -0.097 -3.941 -13.324 1.00 84.81 108 VAL A N 1
ATOM 823 C CA . VAL A 1 108 ? -0.635 -2.751 -14.000 1.00 84.81 108 VAL A CA 1
ATOM 824 C C . VAL A 1 108 ? 0.504 -1.833 -14.443 1.00 84.81 108 VAL A C 1
ATOM 826 O O . VAL A 1 108 ? 0.522 -1.374 -15.585 1.00 84.81 108 VAL A O 1
ATOM 829 N N . VAL A 1 109 ? 1.490 -1.623 -13.566 1.00 83.69 109 VAL A N 1
ATOM 830 C CA . VAL A 1 109 ? 2.667 -0.784 -13.840 1.00 83.69 109 VAL A CA 1
ATOM 831 C C . VAL A 1 109 ? 3.506 -1.346 -14.984 1.00 83.69 109 VAL A C 1
ATOM 833 O O . VAL A 1 109 ? 3.869 -0.607 -15.893 1.00 83.69 109 VAL A O 1
ATOM 836 N N . SER A 1 110 ? 3.793 -2.647 -14.974 1.00 86.12 110 SER A N 1
ATOM 837 C CA . SER A 1 110 ? 4.591 -3.314 -16.009 1.00 86.12 110 SER A CA 1
ATOM 838 C C . SER A 1 110 ? 3.910 -3.268 -17.376 1.00 86.12 110 SER A C 1
ATOM 840 O O . SER A 1 110 ? 4.574 -3.003 -18.376 1.00 86.12 110 SER A O 1
ATOM 842 N N . ARG A 1 111 ? 2.582 -3.432 -17.427 1.00 85.62 111 ARG A N 1
ATOM 843 C CA . ARG A 1 111 ? 1.810 -3.266 -18.663 1.00 85.62 111 ARG A CA 1
ATOM 844 C C . ARG A 1 111 ? 1.859 -1.829 -19.179 1.00 85.62 111 ARG A C 1
ATOM 846 O O . ARG A 1 111 ? 2.103 -1.625 -20.364 1.00 85.62 111 ARG A O 1
ATOM 853 N N . ALA A 1 112 ? 1.654 -0.841 -18.309 1.00 84.06 112 ALA A N 1
ATOM 854 C CA . ALA A 1 112 ? 1.742 0.570 -18.688 1.00 84.06 112 ALA A CA 1
ATOM 855 C C . ALA A 1 112 ? 3.156 0.950 -19.160 1.00 84.06 112 ALA A C 1
ATOM 857 O O . ALA A 1 112 ? 3.308 1.690 -20.130 1.00 84.06 112 ALA A O 1
ATOM 858 N N . LEU A 1 113 ? 4.188 0.399 -18.514 1.00 84.00 113 LEU A N 1
ATOM 859 C CA . LEU A 1 113 ? 5.581 0.567 -18.910 1.00 84.00 113 LEU A CA 1
ATOM 860 C C . LEU A 1 113 ? 5.853 -0.037 -20.290 1.00 84.00 113 LEU A C 1
ATOM 862 O O . LEU A 1 113 ? 6.477 0.623 -21.113 1.00 84.00 113 LEU A O 1
ATOM 866 N N . ALA A 1 114 ? 5.368 -1.251 -20.561 1.00 83.75 114 ALA A N 1
ATOM 867 C CA . ALA A 1 114 ? 5.517 -1.888 -21.868 1.00 83.75 114 ALA A CA 1
ATOM 868 C C . ALA A 1 114 ? 4.871 -1.046 -22.979 1.00 83.75 114 ALA A C 1
ATOM 870 O O . ALA A 1 114 ? 5.539 -0.730 -23.955 1.00 83.75 114 ALA A O 1
ATOM 871 N N . LEU A 1 115 ? 3.634 -0.581 -22.773 1.00 84.06 115 LEU A N 1
ATOM 872 C CA . LEU A 1 115 ? 2.938 0.293 -23.724 1.00 84.06 115 LEU A CA 1
ATOM 873 C C . LEU A 1 115 ? 3.678 1.618 -23.958 1.00 84.06 115 LEU A C 1
ATOM 875 O O . LEU A 1 115 ? 3.756 2.099 -25.083 1.00 84.06 115 LEU A O 1
ATOM 879 N N . ALA A 1 116 ? 4.234 2.215 -22.901 1.00 81.44 116 ALA A N 1
ATOM 880 C CA . ALA A 1 116 ? 5.000 3.452 -23.013 1.00 81.44 116 ALA A CA 1
ATOM 881 C C . ALA A 1 116 ? 6.351 3.261 -23.721 1.00 81.44 116 ALA A C 1
ATOM 883 O O . ALA A 1 116 ? 6.847 4.210 -24.322 1.00 81.44 116 ALA A O 1
ATOM 884 N N . LEU A 1 117 ? 6.955 2.072 -23.621 1.00 80.62 117 LEU A N 1
ATOM 885 C CA . LEU A 1 117 ? 8.163 1.709 -24.363 1.00 80.62 117 LEU A CA 1
ATOM 886 C C . LEU A 1 117 ? 7.847 1.405 -25.832 1.00 80.62 117 LEU A C 1
ATOM 888 O O . LEU A 1 117 ? 8.600 1.843 -26.689 1.00 80.62 117 LEU A O 1
ATOM 892 N N . ASP A 1 118 ? 6.737 0.719 -26.117 1.00 80.88 118 ASP A N 1
ATOM 893 C CA . ASP A 1 118 ? 6.279 0.444 -27.487 1.00 80.88 118 ASP A CA 1
ATOM 894 C C . ASP A 1 118 ? 5.933 1.740 -28.243 1.00 80.88 118 ASP A C 1
ATOM 896 O O . ASP A 1 118 ? 6.159 1.836 -29.439 1.00 80.88 118 ASP A O 1
ATOM 900 N N . ALA A 1 119 ? 5.422 2.764 -27.550 1.00 77.56 119 ALA A N 1
ATOM 901 C CA . ALA A 1 119 ? 5.151 4.086 -28.130 1.00 77.56 119 ALA A CA 1
ATOM 902 C C . ALA A 1 119 ? 6.408 4.961 -28.332 1.00 77.56 119 ALA A C 1
ATOM 904 O O . ALA A 1 119 ? 6.287 6.130 -28.702 1.00 77.56 119 ALA A O 1
ATOM 905 N N . LEU A 1 120 ? 7.590 4.443 -27.985 1.00 67.81 120 LEU A N 1
ATOM 906 C CA . LEU A 1 120 ? 8.878 5.130 -28.100 1.00 67.81 120 LEU A CA 1
ATOM 907 C C . LEU A 1 120 ? 9.719 4.632 -29.285 1.00 67.81 120 LEU A C 1
ATOM 909 O O . LEU A 1 120 ? 10.718 5.286 -29.596 1.00 67.81 120 LEU A O 1
ATOM 913 N N . ASP A 1 121 ? 9.318 3.511 -29.894 1.00 51.41 121 ASP A N 1
ATOM 914 C CA . ASP A 1 121 ? 9.716 3.098 -31.250 1.00 51.41 121 ASP A CA 1
ATOM 915 C C . ASP A 1 121 ? 8.972 3.937 -32.308 1.00 51.41 121 ASP A C 1
ATOM 917 O O . ASP A 1 121 ? 9.575 4.190 -33.377 1.00 51.41 121 ASP A O 1
#

Sequence (121 aa):
LRCVNNRFLKFALRARDGFAVLEARAEAVVRGRVRRGSVQMTLEFTGADVAGRRLDSAQLGAYLDDLERFCAQRGLPLPATTDALLGLPGVVVERVIDGSLADRAWPVVSRALALALDALD

Radius of gyration: 22.94 Å; chains: 1; bounding box: 54×17×65 Å

Foldseek 3Di:
DDWAFAAAEAEDEAEPAQLVVCRVVLSVLCVVQDGGTYDYHYDDDDDCPPWHFDFPPVVLVVVVVVQVVVCVVVVHDRDPDDVVVCPDPPGGDTDRRHPVNSVVCVVVVSVVSVVVSVVVD